Protein AF-A0A943R398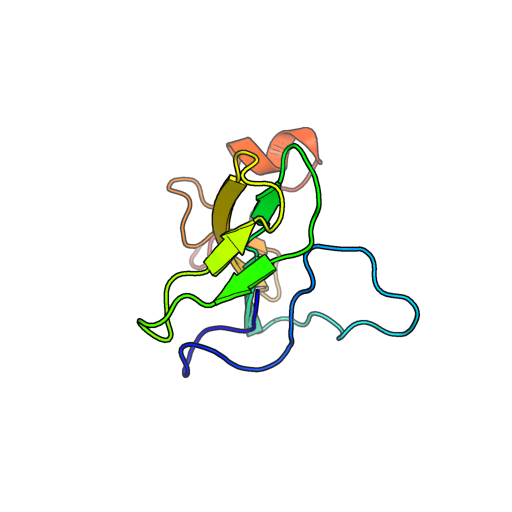-F1 (afdb_monomer)

Solvent-accessible surface area (backbone atoms only — not comparable to full-atom values): 6210 Å² total; per-residue (Å²): 63,23,10,39,74,99,42,84,75,39,79,53,80,39,74,82,60,90,76,87,79,90,72,85,82,88,50,62,81,42,33,31,36,51,47,48,71,50,51,80,56,62,86,52,64,48,70,43,98,80,78,68,55,72,43,45,72,80,71,47,61,70,50,75,53,72,45,41,36,36,30,44,90,88,36,40,27,26,74,75,36,101,69,30,38,36,80,80,29,46,88,74,75,42,75,50,41,71,94,67,132

Mean predicted aligned error: 3.32 Å

Sequence (101 aa):
GHGIGTAMHQAPEVLNYRPRGLSPRIKPGMVLAVEPMLTDGSIETFVLEDDWTVKTSDGSLASHWEHTIARTSRGVWVLTSPDGGAAGLAPYGVKPTPLSA

Nearest PDB structures (foldseek):
  3tav-assembly1_A  TM=9.081E-01  e=1.769E-05  Mycobacteroides abscessus ATCC 19977
  4juq-assembly1_A  TM=9.391E-01  e=3.479E-05  Pseudomonas aeruginosa PAO1
  4fo8-assembly1_B  TM=9.398E-01  e=5.030E-05  Pseudomonas aeruginosa PAO1
  4a6v-assembly1_A  TM=9.286E-01  e=5.688E-05  Escherichia coli BL21(DE3)
  8bqx-assembly1_x  TM=9.325E-01  e=8.746E-05  Saccharomyces cerevisiae

Foldseek 3Di:
DAWPDPDRHDDDDDDLDDDPDDDDDDDAPTKDKDKDKDWPDDPDWDDDPVNPDIADPVRTDIDMDIWIWHRHPVFIFTPPDPLSCQVVCVVVVGHHDDPPD

Radius of gyration: 15.99 Å; Cα contacts (8 Å, |Δi|>4): 171; chains: 1; bounding box: 32×32×44 Å

pLDDT: mean 95.43, std 5.38, range [58.38, 98.56]

Secondary structure (DSSP, 8-state):
-EE-SSSSSEEEE--SS--SSPPPPP-TT-EEEE--EEESS---EEE-TTSS-EEETT---EEE--EEEEE-SS-EEETTSTTTTHHHHGGGT-----S--

Structure (mmCIF, N/CA/C/O backbone):
data_AF-A0A943R398-F1
#
_entry.id   AF-A0A943R398-F1
#
loop_
_atom_site.group_PDB
_atom_site.id
_atom_site.type_symbol
_atom_site.label_atom_id
_atom_site.label_alt_id
_atom_site.label_comp_id
_atom_site.label_asym_id
_atom_site.label_entity_id
_atom_site.label_seq_id
_atom_site.pdbx_PDB_ins_code
_atom_site.Cartn_x
_atom_site.Cartn_y
_atom_site.Cartn_z
_atom_site.occupancy
_atom_site.B_iso_or_equiv
_atom_site.auth_seq_id
_atom_site.auth_comp_id
_atom_site.auth_asym_id
_atom_site.auth_atom_id
_atom_site.pdbx_PDB_model_num
ATOM 1 N N . GLY A 1 1 ? -3.911 -1.949 -5.310 1.00 96.31 1 GLY A N 1
ATOM 2 C CA . GLY A 1 1 ? -4.242 -2.818 -4.179 1.00 96.31 1 GLY A CA 1
ATOM 3 C C . GLY A 1 1 ? -5.639 -3.352 -4.226 1.00 96.31 1 GLY A C 1
ATOM 4 O O . GLY A 1 1 ? -6.321 -3.240 -5.244 1.00 96.31 1 GLY A O 1
ATOM 5 N N . HIS A 1 2 ? -6.046 -3.969 -3.127 1.00 97.88 2 HIS A N 1
ATOM 6 C CA . HIS A 1 2 ? -7.199 -4.857 -3.091 1.00 97.88 2 HIS A CA 1
ATOM 7 C C . HIS A 1 2 ? -7.825 -4.922 -1.694 1.00 97.88 2 HIS A C 1
ATOM 9 O O . HIS A 1 2 ? -7.227 -4.527 -0.694 1.00 97.88 2 HIS A O 1
ATOM 15 N N . GLY A 1 3 ? -9.039 -5.453 -1.598 1.00 98.12 3 GLY A N 1
ATOM 16 C CA . GLY A 1 3 ? -9.548 -5.972 -0.338 1.00 98.12 3 GLY A CA 1
ATOM 17 C C . GLY A 1 3 ? -8.741 -7.198 0.080 1.00 98.12 3 GLY A C 1
ATOM 18 O O . GLY A 1 3 ? -8.336 -8.002 -0.759 1.00 98.12 3 GLY A O 1
ATOM 19 N N . ILE A 1 4 ? -8.523 -7.359 1.379 1.00 98.38 4 ILE A N 1
ATOM 20 C CA . ILE A 1 4 ? -7.764 -8.471 1.963 1.00 98.38 4 ILE A CA 1
ATOM 21 C C . ILE A 1 4 ? -8.452 -8.941 3.244 1.00 98.38 4 ILE A C 1
ATOM 23 O O . ILE A 1 4 ? -9.106 -8.156 3.928 1.00 98.38 4 ILE A O 1
ATOM 27 N N . GLY A 1 5 ? -8.358 -10.231 3.563 1.00 96.19 5 GLY A N 1
ATOM 28 C CA . GLY A 1 5 ? -8.967 -10.789 4.768 1.00 96.19 5 GLY A CA 1
ATOM 29 C C . GLY A 1 5 ? -9.083 -12.303 4.691 1.00 96.19 5 GLY A C 1
ATOM 30 O O . GLY A 1 5 ? -8.101 -13.016 4.855 1.00 96.19 5 GLY A O 1
ATOM 31 N N . THR A 1 6 ? -10.294 -12.797 4.431 1.00 96.12 6 THR A N 1
ATOM 32 C CA . THR A 1 6 ? -10.559 -14.236 4.254 1.00 96.12 6 THR A CA 1
ATOM 33 C C . THR A 1 6 ? -9.992 -14.797 2.951 1.00 96.12 6 THR A C 1
ATOM 35 O O . THR A 1 6 ? -9.841 -16.007 2.825 1.00 96.12 6 THR A O 1
ATOM 38 N N . ALA A 1 7 ? -9.684 -13.929 1.986 1.00 97.81 7 ALA A N 1
ATOM 39 C CA . ALA A 1 7 ? -8.927 -14.247 0.784 1.00 97.81 7 ALA A CA 1
ATOM 40 C C . ALA A 1 7 ? -7.749 -13.274 0.637 1.00 97.81 7 ALA A C 1
ATOM 42 O O . ALA A 1 7 ? -7.820 -12.135 1.111 1.00 97.81 7 ALA A O 1
ATOM 43 N N . MET A 1 8 ? -6.687 -13.730 -0.040 1.00 96.81 8 MET A N 1
ATOM 44 C CA . MET A 1 8 ? -5.494 -12.918 -0.305 1.00 96.81 8 MET A CA 1
ATOM 45 C C . MET A 1 8 ? -5.860 -11.683 -1.132 1.00 96.81 8 MET A C 1
ATOM 47 O O . MET A 1 8 ? -5.604 -10.569 -0.703 1.00 96.81 8 MET A O 1
ATOM 51 N N . HIS A 1 9 ? -6.566 -11.880 -2.247 1.00 98.00 9 HIS A N 1
ATOM 52 C CA . HIS A 1 9 ? -7.108 -10.807 -3.077 1.00 98.00 9 HIS A CA 1
ATOM 53 C C . HIS A 1 9 ? -8.633 -10.929 -3.127 1.00 98.00 9 HIS A C 1
ATOM 55 O O . HIS A 1 9 ? -9.167 -11.974 -3.501 1.00 98.00 9 HIS A O 1
ATOM 61 N N . GLN A 1 10 ? -9.346 -9.870 -2.747 1.00 96.88 10 GLN A N 1
ATOM 62 C CA . GLN A 1 10 ? -10.803 -9.778 -2.841 1.00 96.88 10 GLN A CA 1
ATOM 63 C C . GLN A 1 10 ? -11.238 -8.347 -3.171 1.00 96.88 10 GLN A C 1
ATOM 65 O O . GLN A 1 10 ? -10.463 -7.398 -3.068 1.00 96.88 10 GLN A O 1
ATOM 70 N N . ALA A 1 11 ? -12.500 -8.175 -3.564 1.00 95.00 11 ALA A N 1
ATOM 71 C CA . ALA A 1 11 ? -13.055 -6.848 -3.800 1.00 95.00 11 ALA A CA 1
ATOM 72 C C . ALA A 1 11 ? -13.026 -5.979 -2.517 1.00 95.00 11 ALA A C 1
ATOM 74 O O . ALA A 1 11 ? -13.179 -6.508 -1.410 1.00 95.00 11 ALA A O 1
ATOM 75 N N . PRO A 1 12 ? -12.920 -4.643 -2.645 1.00 94.75 12 PRO A N 1
ATOM 76 C CA . PRO A 1 12 ? -12.784 -3.886 -3.891 1.00 94.75 12 PRO A CA 1
ATOM 77 C C . PRO A 1 12 ? -11.341 -3.805 -4.401 1.00 94.75 12 PRO A C 1
ATOM 79 O O . PRO A 1 12 ? -10.394 -3.915 -3.630 1.00 94.75 12 PRO A O 1
ATOM 82 N N . GLU A 1 13 ? -11.180 -3.499 -5.685 1.00 93.06 13 GLU A N 1
ATOM 83 C CA . GLU A 1 13 ? -9.915 -2.962 -6.186 1.00 93.06 13 GLU A CA 1
ATOM 84 C C . GLU A 1 13 ? -9.659 -1.567 -5.598 1.00 93.06 13 GLU A C 1
ATOM 86 O O . GLU A 1 13 ? -10.563 -0.729 -5.497 1.00 93.06 13 GLU A O 1
ATOM 91 N N . VAL A 1 14 ? -8.408 -1.317 -5.222 1.00 94.50 14 VAL A N 1
ATOM 92 C CA . VAL A 1 14 ? -7.923 -0.041 -4.694 1.00 94.50 14 VAL A CA 1
ATOM 93 C C . VAL A 1 14 ? -6.889 0.502 -5.671 1.00 94.50 14 VAL A C 1
ATOM 95 O O . VAL A 1 14 ? -5.726 0.101 -5.655 1.00 94.50 14 VAL A O 1
ATOM 98 N N . LEU A 1 15 ? -7.328 1.381 -6.568 1.00 92.50 15 LEU A N 1
ATOM 99 C CA . LEU A 1 15 ? -6.478 1.934 -7.620 1.00 92.50 15 LEU A CA 1
ATOM 100 C C . LEU A 1 15 ? -5.486 2.956 -7.046 1.00 92.50 15 LEU A C 1
ATOM 102 O O . LEU A 1 15 ? -5.870 3.848 -6.292 1.00 92.50 15 LEU A O 1
ATOM 106 N N . ASN A 1 16 ? -4.220 2.847 -7.454 1.00 91.88 16 ASN A N 1
ATOM 107 C CA . ASN A 1 16 ? -3.131 3.743 -7.037 1.00 91.88 16 ASN A CA 1
ATOM 108 C C . ASN A 1 16 ? -3.051 5.035 -7.875 1.00 91.88 16 ASN A C 1
ATOM 110 O O . ASN A 1 16 ? -2.182 5.874 -7.666 1.00 91.88 16 ASN A O 1
ATOM 114 N N . TYR A 1 17 ? -3.961 5.199 -8.831 1.00 89.25 17 TYR A N 1
ATOM 115 C CA . TYR A 1 17 ? -4.127 6.387 -9.659 1.00 89.25 17 TYR A CA 1
ATOM 116 C C . TYR A 1 17 ? -5.565 6.876 -9.542 1.00 89.25 17 TYR A C 1
ATOM 118 O O . TYR A 1 17 ? -6.458 6.131 -9.145 1.00 89.25 17 TY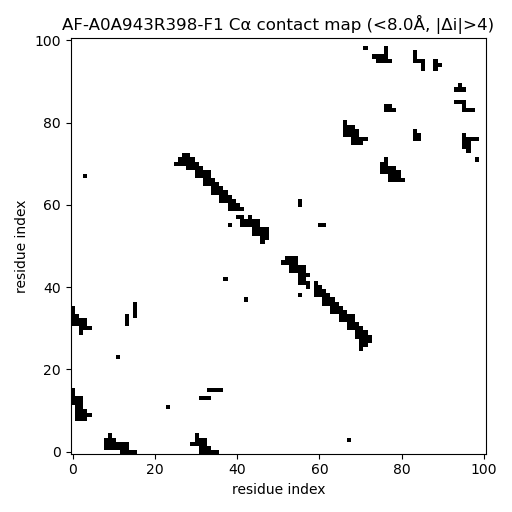R A O 1
ATOM 126 N N . ARG A 1 18 ? -5.812 8.135 -9.908 1.00 87.12 18 ARG A N 1
ATOM 127 C CA . ARG A 1 18 ? -7.157 8.712 -9.847 1.00 87.12 18 ARG A CA 1
ATOM 128 C C . ARG A 1 18 ? -8.060 8.088 -10.922 1.00 87.12 18 ARG A C 1
ATOM 130 O O . ARG A 1 18 ? -7.824 8.338 -12.105 1.00 87.12 18 ARG A O 1
ATOM 137 N N . PRO A 1 19 ? -9.129 7.358 -10.555 1.00 85.19 19 PRO A N 1
ATOM 138 C CA . PRO A 1 19 ? -10.092 6.874 -11.529 1.00 85.19 19 PRO A CA 1
ATOM 139 C C . PRO A 1 19 ? -11.118 7.959 -11.876 1.00 85.19 19 PRO A C 1
ATOM 141 O O . PRO A 1 19 ? -11.446 8.828 -11.062 1.00 85.19 19 PRO A O 1
ATOM 144 N N . ARG A 1 20 ? -11.659 7.895 -13.096 1.00 87.62 20 ARG A N 1
ATOM 145 C CA . ARG A 1 20 ? -12.876 8.629 -13.472 1.00 87.62 20 ARG A CA 1
ATOM 146 C C . ARG A 1 20 ? -14.094 7.774 -13.116 1.00 87.62 20 ARG A C 1
ATOM 148 O O . ARG A 1 20 ? -14.093 6.579 -13.385 1.00 87.62 20 ARG A O 1
ATOM 155 N N . GLY A 1 21 ? -15.139 8.390 -12.566 1.00 83.75 21 GLY A N 1
ATOM 156 C CA . GLY A 1 21 ? -16.384 7.701 -12.208 1.00 83.75 21 GLY A CA 1
ATOM 157 C C . GLY A 1 21 ? -16.478 7.316 -10.731 1.00 83.75 21 GLY A C 1
ATOM 158 O O . GLY A 1 21 ? -15.829 7.917 -9.875 1.00 83.75 21 GLY A O 1
ATOM 159 N N . LEU A 1 22 ? -17.352 6.353 -10.431 1.00 78.56 22 LEU A N 1
ATOM 160 C CA . LEU A 1 22 ? -17.637 5.912 -9.065 1.00 78.56 22 LEU A CA 1
ATOM 161 C C . LEU A 1 22 ? -16.562 4.939 -8.575 1.00 78.56 22 LEU A C 1
ATOM 163 O O . LEU A 1 22 ? -16.329 3.907 -9.197 1.00 78.56 22 LEU A O 1
ATOM 167 N N . SER A 1 23 ? -15.959 5.240 -7.427 1.00 84.50 23 SER A N 1
ATOM 168 C CA . SER A 1 23 ? -15.136 4.289 -6.683 1.00 84.50 23 SER A CA 1
ATOM 169 C C . SER A 1 23 ? -15.979 3.526 -5.651 1.00 84.50 23 SER A C 1
ATOM 171 O O . SER A 1 23 ? -17.006 4.034 -5.177 1.00 84.50 23 SER A O 1
ATOM 173 N N . PRO A 1 24 ? -15.575 2.300 -5.273 1.00 88.81 24 PRO A N 1
ATOM 174 C CA . PRO A 1 24 ? -16.253 1.547 -4.227 1.00 88.81 24 PRO A CA 1
ATOM 175 C C . PRO A 1 24 ? -16.332 2.330 -2.911 1.00 88.81 24 PRO A C 1
ATOM 177 O O . PRO A 1 24 ? -15.364 2.940 -2.457 1.00 88.81 24 PRO A O 1
ATOM 180 N N . ARG A 1 25 ? -17.501 2.295 -2.261 1.00 91.19 25 ARG A N 1
ATOM 181 C CA . ARG A 1 25 ? -17.673 2.912 -0.940 1.00 91.19 25 ARG A CA 1
ATOM 182 C C . ARG A 1 25 ? -16.957 2.083 0.120 1.00 91.19 25 ARG A C 1
ATOM 184 O O . ARG A 1 25 ? -17.357 0.949 0.375 1.00 91.19 25 ARG A O 1
ATOM 191 N N . ILE A 1 26 ? -15.993 2.691 0.804 1.00 93.31 26 ILE A N 1
ATOM 192 C CA . ILE A 1 26 ? -15.325 2.077 1.954 1.00 93.31 26 ILE A CA 1
ATOM 193 C C . ILE A 1 26 ? -16.265 2.078 3.166 1.00 93.31 26 ILE A C 1
ATOM 195 O O .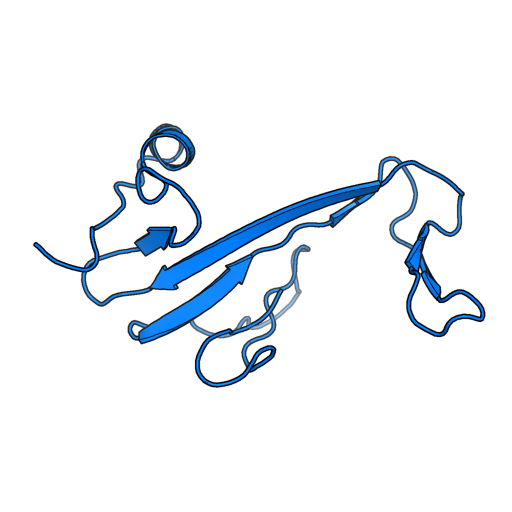 ILE A 1 26 ? -16.837 3.111 3.525 1.00 93.31 26 ILE A O 1
ATOM 199 N N . LYS A 1 27 ? -16.441 0.913 3.797 1.00 95.50 27 LYS A N 1
ATOM 200 C CA . LYS A 1 27 ? -17.356 0.699 4.927 1.00 95.50 27 LYS A CA 1
ATOM 201 C C . LYS A 1 27 ? -16.629 0.064 6.119 1.00 95.50 27 LYS A C 1
ATOM 203 O O . LYS A 1 27 ? -15.644 -0.644 5.917 1.00 95.50 27 LYS A O 1
ATOM 208 N N . PRO A 1 28 ? -17.113 0.284 7.355 1.00 96.94 28 PRO A N 1
ATOM 209 C CA . PRO A 1 28 ? -16.688 -0.496 8.514 1.00 96.94 28 PRO A CA 1
ATOM 210 C C . PRO A 1 28 ? -16.736 -2.008 8.259 1.00 96.94 28 PRO A C 1
ATOM 212 O O . PRO A 1 28 ? -17.689 -2.496 7.656 1.00 96.94 28 PRO A O 1
ATOM 215 N N . GLY A 1 29 ? -15.719 -2.728 8.733 1.00 95.44 29 GLY A N 1
ATOM 216 C CA . GLY A 1 29 ? -15.539 -4.170 8.534 1.00 95.44 29 GLY A CA 1
ATOM 217 C C . GLY A 1 29 ? -14.666 -4.533 7.330 1.00 95.44 29 GLY A C 1
ATOM 218 O O . GLY A 1 29 ? -14.313 -5.696 7.176 1.00 95.44 29 GLY A O 1
ATOM 219 N N . MET A 1 30 ? -14.293 -3.563 6.492 1.00 97.31 30 MET A N 1
ATOM 220 C CA . MET A 1 30 ? -13.369 -3.787 5.379 1.00 97.31 30 MET A CA 1
ATOM 221 C C . MET A 1 30 ? -11.914 -3.674 5.831 1.00 97.31 30 MET A C 1
ATOM 223 O O . MET A 1 30 ? -11.570 -2.810 6.644 1.00 97.31 30 MET A O 1
ATOM 227 N N . VAL A 1 31 ? -11.057 -4.500 5.237 1.00 98.19 31 VAL A N 1
ATOM 228 C CA . VAL A 1 31 ? -9.602 -4.385 5.320 1.00 98.19 31 VAL A CA 1
ATOM 229 C C . VAL A 1 31 ? -9.060 -4.307 3.896 1.00 98.19 31 VAL A C 1
ATOM 231 O O . VAL A 1 31 ? -9.515 -5.041 3.016 1.00 98.19 31 VAL A O 1
ATOM 234 N N . LEU A 1 32 ? -8.154 -3.364 3.659 1.00 98.31 32 LEU A N 1
ATOM 235 C CA . LEU A 1 32 ? -7.649 -3.028 2.331 1.00 98.31 32 LEU A CA 1
ATOM 236 C C . LEU A 1 32 ? -6.121 -3.019 2.336 1.00 98.31 32 LEU A C 1
ATOM 238 O O . LEU A 1 32 ? -5.517 -2.448 3.243 1.00 98.31 32 LEU A O 1
ATOM 242 N N . ALA A 1 33 ? -5.527 -3.593 1.301 1.00 98.44 33 ALA A N 1
ATOM 243 C CA . ALA A 1 33 ? -4.154 -3.354 0.894 1.00 98.44 33 ALA A CA 1
ATOM 244 C C . ALA A 1 33 ? -4.091 -2.054 0.079 1.00 98.44 33 ALA A C 1
ATOM 246 O O . ALA A 1 33 ? -4.723 -1.919 -0.977 1.00 98.44 33 ALA A O 1
ATOM 247 N N . VAL A 1 34 ? -3.359 -1.070 0.602 1.00 97.31 34 VAL A N 1
ATOM 248 C CA . VAL A 1 34 ? -3.006 0.163 -0.110 1.00 97.31 34 VAL A CA 1
ATOM 249 C C . VAL A 1 34 ? -1.521 0.086 -0.422 1.00 97.31 34 VAL A C 1
ATOM 251 O O . VAL A 1 34 ? -0.701 0.068 0.491 1.00 97.31 34 VAL A O 1
ATOM 254 N N . GLU A 1 35 ? -1.196 0.023 -1.709 1.00 97.88 35 GLU A N 1
ATOM 255 C CA . GLU A 1 35 ? 0.086 -0.507 -2.187 1.00 97.88 35 GLU A CA 1
ATOM 256 C C . GLU A 1 35 ? 0.582 0.239 -3.443 1.00 97.88 35 GLU A C 1
ATOM 258 O O . GLU A 1 35 ? 0.596 -0.295 -4.556 1.00 97.88 35 GLU A O 1
ATOM 263 N N . PRO A 1 36 ? 0.872 1.546 -3.339 1.00 96.38 36 PRO A N 1
ATOM 264 C CA . PRO A 1 36 ? 1.321 2.329 -4.480 1.00 96.38 36 PRO A CA 1
ATOM 265 C C . PRO A 1 36 ? 2.665 1.838 -5.020 1.00 96.38 36 PRO A C 1
ATOM 267 O O . PRO A 1 36 ? 3.660 1.763 -4.300 1.00 96.38 36 PRO A O 1
ATOM 270 N N . MET A 1 37 ? 2.695 1.589 -6.327 1.00 96.50 37 MET A N 1
ATOM 271 C CA . MET A 1 37 ? 3.917 1.444 -7.110 1.00 96.50 37 MET A CA 1
ATOM 272 C C . MET A 1 37 ? 4.169 2.754 -7.852 1.00 96.50 37 MET A C 1
ATOM 274 O O . MET A 1 37 ? 3.288 3.234 -8.568 1.00 96.50 37 MET A O 1
ATOM 278 N N . LEU A 1 38 ? 5.346 3.343 -7.659 1.00 96.12 38 LEU A N 1
ATOM 279 C CA . LEU A 1 38 ? 5.770 4.564 -8.335 1.00 96.12 38 LEU A CA 1
ATOM 280 C C . LEU A 1 38 ? 6.931 4.245 -9.268 1.00 96.12 38 LEU A C 1
ATOM 282 O O . LEU A 1 38 ? 7.884 3.580 -8.861 1.00 96.12 38 LEU A O 1
ATOM 286 N N . THR A 1 39 ? 6.858 4.761 -10.488 1.00 96.94 39 THR A N 1
ATOM 287 C CA . THR A 1 39 ? 7.917 4.707 -11.499 1.00 96.94 39 THR A CA 1
ATOM 288 C C . THR A 1 39 ? 8.538 6.093 -11.648 1.00 96.94 39 THR A C 1
ATOM 290 O O . THR A 1 39 ? 7.825 7.095 -11.597 1.00 96.94 39 THR A O 1
ATOM 293 N N . ASP A 1 40 ? 9.858 6.161 -11.820 1.00 97.69 40 ASP A N 1
ATOM 294 C CA . ASP A 1 40 ? 10.556 7.427 -12.104 1.00 97.69 40 ASP A CA 1
ATOM 295 C C . ASP A 1 40 ? 10.285 7.908 -13.544 1.00 97.69 40 ASP A C 1
ATOM 297 O O . ASP A 1 40 ? 10.218 9.106 -13.817 1.00 97.69 40 ASP A O 1
ATOM 301 N N . GLY A 1 41 ? 10.075 6.959 -14.465 1.00 96.69 41 GLY A N 1
ATOM 302 C CA . GLY A 1 41 ? 9.695 7.205 -15.853 1.00 96.69 41 GLY A CA 1
ATOM 303 C C . GLY A 1 41 ? 8.252 6.797 -16.166 1.00 96.69 41 GLY A C 1
ATOM 304 O O . GLY A 1 41 ? 7.305 7.123 -15.448 1.00 96.69 41 GLY A O 1
ATOM 305 N N . SER A 1 42 ? 8.083 6.086 -17.277 1.00 95.94 42 SER A N 1
ATOM 306 C CA . SER A 1 42 ? 6.802 5.592 -17.782 1.00 95.94 42 SER A CA 1
ATOM 307 C C . SER A 1 42 ? 6.120 4.620 -16.813 1.00 95.94 42 SER A C 1
ATOM 309 O O . SER A 1 42 ? 6.772 3.790 -16.183 1.00 95.94 42 SER A O 1
ATOM 311 N N . ILE A 1 43 ? 4.784 4.676 -16.757 1.00 94.56 43 ILE A N 1
ATOM 312 C CA . ILE A 1 43 ? 3.949 3.712 -16.017 1.00 94.56 43 ILE A CA 1
ATOM 313 C C . ILE A 1 43 ? 3.721 2.405 -16.787 1.00 94.56 43 ILE A C 1
ATOM 315 O O . ILE A 1 43 ? 3.163 1.456 -16.237 1.00 94.56 43 ILE A O 1
ATOM 319 N N . GLU A 1 44 ? 4.081 2.376 -18.071 1.00 97.06 44 GLU A N 1
ATOM 320 C CA . GLU A 1 44 ? 3.909 1.203 -18.920 1.00 97.06 44 GLU A CA 1
ATOM 321 C C . GLU A 1 44 ? 4.822 0.071 -18.440 1.00 97.06 44 GLU A C 1
ATOM 323 O O . GLU A 1 44 ? 6.001 0.273 -18.129 1.00 97.06 44 GLU A O 1
ATOM 328 N N . THR A 1 45 ? 4.271 -1.139 -18.372 1.00 97.38 45 THR A N 1
ATOM 329 C CA . THR A 1 45 ? 4.976 -2.321 -17.870 1.00 97.38 45 THR A CA 1
ATOM 330 C C . THR A 1 45 ? 4.771 -3.523 -18.780 1.00 97.38 45 THR A C 1
ATOM 332 O O . THR A 1 45 ? 3.875 -3.549 -19.623 1.00 97.38 45 THR A O 1
ATOM 335 N N . PHE A 1 46 ? 5.619 -4.532 -18.609 1.00 98.12 46 PHE A N 1
ATOM 336 C CA . PHE A 1 46 ? 5.462 -5.838 -19.238 1.00 98.12 46 PHE A CA 1
ATOM 337 C C . PHE A 1 46 ? 5.864 -6.948 -18.264 1.00 98.12 46 PHE A C 1
ATOM 339 O O . PHE A 1 46 ? 6.652 -6.725 -17.340 1.00 98.12 46 PHE A O 1
ATOM 346 N N . VAL A 1 47 ? 5.298 -8.136 -18.476 1.00 98.56 47 VAL A N 1
ATOM 347 C CA . VAL A 1 47 ? 5.607 -9.352 -17.711 1.00 98.56 47 VAL A CA 1
ATOM 348 C C . VAL A 1 47 ? 6.730 -10.103 -18.427 1.00 98.56 47 VAL A C 1
ATOM 350 O O . VAL A 1 47 ? 6.732 -10.180 -19.657 1.00 98.56 47 VAL A O 1
ATOM 353 N N . LEU A 1 48 ? 7.710 -10.602 -17.675 1.00 98.38 48 LEU A N 1
ATOM 354 C CA . LEU A 1 48 ? 8.795 -11.420 -18.217 1.00 98.38 48 LEU A CA 1
ATOM 355 C C . LEU A 1 48 ? 8.331 -12.847 -18.543 1.00 98.38 48 LEU A C 1
ATOM 357 O O . LEU A 1 48 ? 7.232 -13.262 -18.194 1.00 98.38 48 LEU A O 1
ATOM 361 N N . GLU A 1 49 ? 9.211 -13.620 -19.180 1.00 98.38 49 GLU A N 1
ATOM 362 C CA . GLU A 1 49 ? 8.975 -15.024 -19.560 1.00 98.38 49 GLU A CA 1
ATOM 363 C C . GLU A 1 49 ? 8.754 -15.971 -18.366 1.00 98.38 49 GLU A C 1
ATOM 365 O O . GLU A 1 49 ? 8.381 -17.123 -18.563 1.00 98.38 49 GLU A O 1
ATOM 370 N N . ASP A 1 50 ? 8.997 -15.510 -17.134 1.00 98.38 50 ASP A N 1
ATOM 371 C CA . ASP A 1 50 ? 8.693 -16.264 -15.916 1.00 98.38 50 ASP A CA 1
ATOM 372 C C . ASP A 1 50 ? 7.222 -16.151 -15.482 1.00 98.38 50 ASP A C 1
ATOM 374 O O . ASP A 1 50 ? 6.857 -16.750 -14.476 1.00 98.38 50 ASP A O 1
ATOM 378 N N . ASP A 1 51 ? 6.395 -15.397 -16.216 1.00 97.75 51 ASP A N 1
ATOM 379 C CA . ASP A 1 51 ? 4.980 -15.119 -15.938 1.00 97.75 51 ASP A CA 1
ATOM 380 C C . ASP A 1 51 ? 4.704 -14.384 -14.606 1.00 97.75 51 ASP A C 1
ATOM 382 O O . ASP A 1 51 ? 3.547 -14.252 -14.197 1.00 97.75 51 ASP A O 1
ATOM 386 N N . TRP A 1 52 ? 5.736 -13.860 -13.930 1.00 98.19 52 TRP A N 1
ATOM 387 C CA . TRP A 1 52 ? 5.614 -13.227 -12.607 1.00 98.19 52 TRP A CA 1
ATOM 388 C C . TRP A 1 52 ? 6.284 -11.862 -12.512 1.00 98.19 52 TRP A C 1
ATOM 390 O O . TRP A 1 52 ? 5.714 -10.921 -11.956 1.00 98.19 52 TRP A O 1
ATOM 400 N N . THR A 1 53 ? 7.510 -11.737 -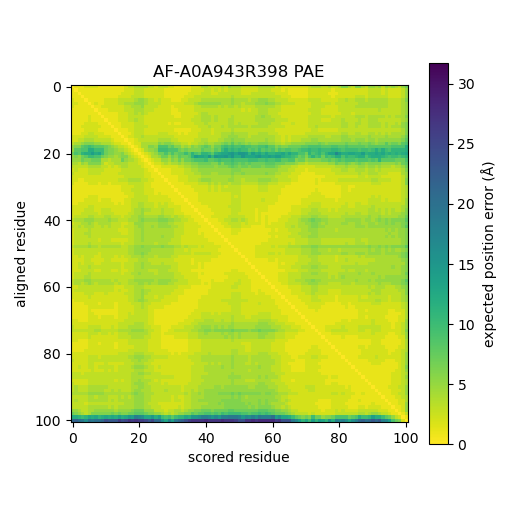13.006 1.00 98.06 53 THR A N 1
ATOM 401 C CA . THR A 1 53 ? 8.298 -10.521 -12.848 1.00 98.06 53 THR A CA 1
ATOM 402 C C . THR A 1 53 ? 7.738 -9.430 -13.753 1.00 98.06 53 THR A C 1
ATOM 404 O O . THR A 1 53 ? 7.709 -9.571 -14.974 1.00 98.06 53 THR A O 1
ATOM 407 N N . VAL A 1 54 ? 7.338 -8.306 -13.157 1.00 97.81 54 VAL A N 1
ATOM 408 C CA . VAL A 1 54 ? 6.871 -7.114 -13.877 1.00 97.81 54 VAL A CA 1
ATOM 409 C C . VAL A 1 54 ? 8.000 -6.085 -13.944 1.00 97.81 54 VAL A C 1
ATOM 411 O O . VAL A 1 54 ? 8.592 -5.749 -12.916 1.00 97.81 54 VAL A O 1
ATOM 414 N N . LYS A 1 55 ? 8.305 -5.566 -15.140 1.00 98.12 55 LYS A N 1
ATOM 415 C CA . LYS A 1 55 ? 9.304 -4.498 -15.345 1.00 98.12 55 LYS A CA 1
ATOM 416 C C . LYS A 1 55 ? 8.691 -3.269 -16.007 1.00 98.12 55 LYS A C 1
ATOM 418 O O . LYS A 1 55 ? 7.767 -3.387 -16.809 1.00 98.12 55 LYS A O 1
ATOM 423 N N . THR A 1 56 ? 9.255 -2.099 -15.712 1.00 98.25 56 THR A N 1
ATOM 424 C CA . THR A 1 56 ? 9.009 -0.858 -16.461 1.00 98.25 56 THR A CA 1
ATOM 425 C C . THR A 1 56 ? 9.467 -1.023 -17.908 1.00 98.25 56 THR A C 1
ATOM 427 O O . THR A 1 56 ? 10.541 -1.570 -18.176 1.00 98.25 56 THR A O 1
ATOM 430 N N . SER A 1 57 ? 8.661 -0.555 -18.863 1.00 98.06 57 SER A N 1
ATOM 431 C CA . SER A 1 57 ? 8.963 -0.699 -20.293 1.00 98.06 57 SER A CA 1
ATOM 432 C C . SER A 1 57 ? 10.172 0.129 -20.739 1.00 98.06 57 SER A C 1
ATOM 434 O O . SER A 1 57 ? 10.797 -0.187 -21.746 1.00 98.06 57 SER A O 1
ATOM 436 N N . ASP A 1 58 ? 10.488 1.202 -20.010 1.00 98.12 58 ASP A N 1
ATOM 437 C CA . ASP A 1 58 ? 11.593 2.123 -20.298 1.00 98.12 58 ASP A CA 1
ATOM 438 C C . ASP A 1 58 ? 12.867 1.835 -19.481 1.00 98.12 58 ASP A C 1
ATOM 440 O O . ASP A 1 58 ? 13.868 2.534 -19.632 1.00 98.12 58 ASP A O 1
ATOM 444 N N . GLY A 1 59 ? 12.846 0.807 -18.623 1.00 97.81 59 GLY A N 1
ATOM 445 C CA . GLY A 1 59 ? 13.970 0.434 -17.764 1.00 97.81 59 GLY A CA 1
ATOM 446 C C . GLY A 1 59 ? 14.222 1.382 -16.587 1.00 97.81 59 GLY A C 1
ATOM 447 O O . GLY A 1 59 ? 15.235 1.224 -15.903 1.00 97.81 59 GLY A O 1
ATOM 448 N N . SER A 1 60 ? 13.331 2.349 -16.339 1.00 98.19 60 SER A N 1
ATOM 449 C CA . SER A 1 60 ? 13.417 3.262 -15.196 1.00 98.19 60 SER A CA 1
ATOM 450 C C . SER A 1 60 ? 13.235 2.538 -13.859 1.00 98.19 60 SER A C 1
ATOM 452 O O . SER A 1 60 ? 12.697 1.428 -13.788 1.00 98.19 60 SER A O 1
ATOM 454 N N . LEU A 1 61 ? 13.692 3.176 -12.778 1.00 98.25 61 LEU A N 1
ATOM 455 C CA . LEU A 1 61 ? 13.509 2.654 -11.428 1.00 98.25 61 LEU A CA 1
ATOM 456 C C . LEU A 1 61 ? 12.031 2.677 -11.032 1.00 98.25 61 LEU A C 1
ATOM 458 O O . LEU A 1 61 ? 11.292 3.610 -11.351 1.00 98.25 61 LEU A O 1
ATOM 462 N N . ALA A 1 62 ? 11.634 1.661 -10.270 1.00 97.75 62 ALA A N 1
ATOM 463 C CA . ALA A 1 62 ? 10.338 1.600 -9.621 1.00 97.75 62 ALA A CA 1
ATOM 464 C C . ALA A 1 62 ? 10.509 1.356 -8.121 1.00 97.75 62 ALA A C 1
ATOM 466 O O . ALA A 1 62 ? 11.464 0.719 -7.674 1.00 97.75 62 ALA A O 1
ATOM 467 N N . SER A 1 63 ? 9.560 1.864 -7.346 1.00 97.62 63 SER A N 1
ATOM 468 C CA . SER A 1 63 ? 9.458 1.633 -5.911 1.00 97.62 63 SER A CA 1
ATOM 469 C C . SER A 1 63 ? 8.052 1.174 -5.572 1.00 97.62 63 SER A C 1
ATOM 471 O O . SER A 1 63 ? 7.079 1.615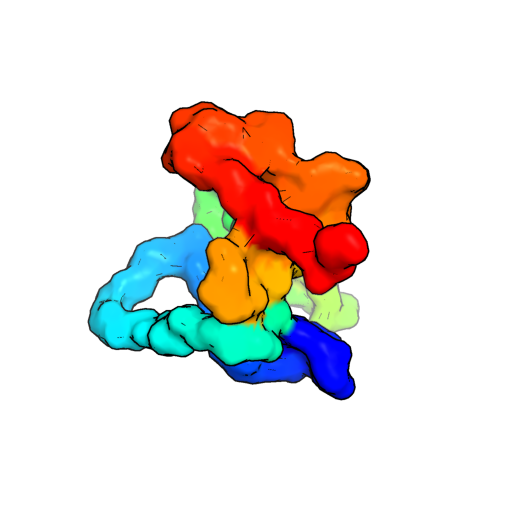 -6.182 1.00 97.62 63 SER A O 1
ATOM 473 N N . HIS A 1 64 ? 7.955 0.277 -4.601 1.00 97.44 64 HIS A N 1
ATOM 474 C CA . HIS A 1 64 ? 6.694 -0.237 -4.101 1.00 97.44 64 HIS A CA 1
ATOM 475 C C . HIS A 1 64 ? 6.697 -0.144 -2.581 1.00 97.44 64 HIS A C 1
ATOM 477 O O . HIS A 1 64 ? 7.697 -0.465 -1.935 1.00 97.44 64 HIS A O 1
ATOM 483 N N . TRP A 1 65 ? 5.581 0.290 -2.012 1.00 97.12 65 TRP A N 1
ATOM 484 C CA . TRP A 1 65 ? 5.359 0.223 -0.580 1.00 97.12 65 TRP A CA 1
ATOM 485 C C . TRP A 1 65 ? 3.900 -0.091 -0.292 1.00 97.12 65 TRP A C 1
ATOM 487 O O . TRP A 1 65 ? 3.026 0.326 -1.044 1.00 97.12 65 TRP A O 1
ATOM 497 N N . GLU A 1 66 ? 3.642 -0.801 0.803 1.00 98.19 66 GLU A N 1
ATOM 498 C CA . GLU A 1 66 ? 2.314 -1.305 1.125 1.00 98.19 66 GLU A CA 1
ATOM 499 C C . GLU A 1 66 ? 1.990 -1.184 2.614 1.00 98.19 66 GLU A C 1
ATOM 501 O O . GLU A 1 66 ? 2.818 -1.429 3.500 1.00 98.19 66 GLU A O 1
ATOM 506 N N . HIS A 1 67 ? 0.718 -0.888 2.877 1.00 98.38 67 HIS A N 1
ATOM 507 C CA . HIS A 1 67 ? 0.102 -1.113 4.170 1.00 98.38 67 HIS A CA 1
ATOM 508 C C . HIS A 1 67 ? -1.260 -1.796 4.071 1.00 98.38 67 HIS A C 1
ATOM 510 O O . HIS A 1 67 ? -2.090 -1.476 3.219 1.00 98.38 67 HIS A O 1
ATOM 516 N N . THR A 1 68 ? -1.525 -2.668 5.044 1.00 98.56 68 THR A N 1
ATOM 517 C CA . THR A 1 68 ? -2.846 -3.248 5.274 1.00 98.56 68 THR A CA 1
ATOM 518 C C . THR A 1 68 ? -3.615 -2.404 6.290 1.00 98.56 68 THR A C 1
ATOM 520 O O . THR A 1 68 ? -3.182 -2.224 7.431 1.00 98.56 68 THR A O 1
ATOM 523 N N . ILE A 1 69 ? -4.779 -1.887 5.901 1.00 98.25 69 ILE A N 1
ATOM 524 C CA . ILE A 1 69 ? -5.545 -0.908 6.679 1.00 98.25 69 ILE A CA 1
ATOM 525 C C . ILE A 1 69 ? -6.935 -1.454 6.991 1.00 98.25 69 ILE A C 1
ATOM 527 O O . ILE A 1 69 ? -7.716 -1.757 6.090 1.00 98.25 69 ILE A O 1
ATOM 531 N N . ALA A 1 70 ? -7.276 -1.520 8.276 1.00 98.06 70 ALA A N 1
ATOM 532 C CA . ALA A 1 70 ? -8.609 -1.875 8.738 1.00 98.06 70 ALA A CA 1
ATOM 533 C C . ALA A 1 70 ? -9.487 -0.628 8.883 1.00 98.06 70 ALA A C 1
ATOM 535 O O . ALA A 1 70 ? -9.162 0.295 9.636 1.00 98.06 70 ALA A O 1
ATOM 536 N N . ARG A 1 71 ? -10.651 -0.620 8.226 1.00 97.38 71 ARG A N 1
ATOM 537 C CA . ARG A 1 71 ? -11.721 0.341 8.502 1.00 97.38 71 ARG A CA 1
ATOM 538 C C . ARG A 1 71 ? -12.670 -0.260 9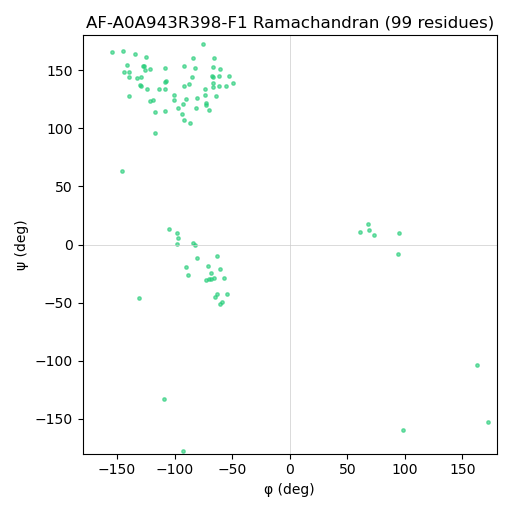.532 1.00 97.38 71 ARG A C 1
ATOM 540 O O . ARG A 1 71 ? -13.471 -1.135 9.221 1.00 97.38 71 ARG A O 1
ATOM 547 N N . THR A 1 72 ? -12.628 0.239 10.762 1.00 96.19 72 THR A N 1
ATOM 548 C CA . THR A 1 72 ? -13.564 -0.158 11.830 1.00 96.19 72 THR A CA 1
ATOM 549 C C . THR A 1 72 ? -14.771 0.780 11.868 1.00 96.19 72 THR A C 1
ATOM 551 O O . THR A 1 72 ? -14.873 1.692 11.055 1.00 96.19 72 THR A O 1
ATOM 554 N N . SER A 1 73 ? -15.708 0.599 12.800 1.00 95.94 73 SER A N 1
ATOM 555 C CA . SER A 1 73 ? -16.763 1.597 13.044 1.00 95.94 73 SER A CA 1
ATOM 556 C C . SER A 1 73 ? -16.211 2.886 13.663 1.00 95.94 73 SER A C 1
ATOM 558 O O . SER A 1 73 ? -16.728 3.966 13.389 1.00 95.94 73 SER A O 1
ATOM 560 N N . ARG A 1 74 ? -15.125 2.790 14.441 1.00 94.81 74 ARG A N 1
ATOM 561 C CA . ARG A 1 74 ? -14.543 3.901 15.211 1.00 94.81 74 ARG A CA 1
ATOM 562 C C . ARG A 1 74 ? -13.522 4.728 14.430 1.00 94.81 74 ARG A C 1
ATOM 564 O O . ARG A 1 74 ? -13.358 5.906 14.708 1.00 94.81 74 ARG A O 1
ATOM 571 N N . GLY A 1 75 ? -12.861 4.140 13.436 1.00 95.31 75 GLY A N 1
ATOM 572 C CA . GLY A 1 75 ? -11.819 4.833 12.681 1.00 95.31 75 GLY A CA 1
ATOM 573 C C . GLY A 1 75 ? -11.074 3.910 11.730 1.00 95.31 75 GLY A C 1
ATOM 574 O O . GLY A 1 75 ? -11.629 2.909 11.265 1.00 95.31 75 GLY A O 1
ATOM 575 N N . VAL A 1 76 ? -9.826 4.265 11.449 1.00 97.25 76 VAL A N 1
ATOM 576 C CA . VAL A 1 76 ? -8.868 3.426 10.725 1.00 97.25 76 VAL A CA 1
ATOM 577 C C . VAL A 1 76 ? -7.792 2.917 11.676 1.00 97.25 76 VAL A C 1
ATOM 579 O O . VAL A 1 76 ? -7.481 3.576 12.669 1.00 97.25 76 VAL A O 1
ATOM 582 N N . TRP A 1 77 ? -7.224 1.760 11.362 1.00 98.00 77 TRP A N 1
ATOM 583 C CA . TRP A 1 77 ? -6.040 1.219 12.021 1.00 98.00 77 TRP A CA 1
ATOM 584 C C . TRP A 1 77 ? -5.131 0.581 10.974 1.00 98.00 77 TRP A C 1
ATOM 586 O O . TRP A 1 77 ? -5.598 -0.241 10.185 1.00 98.00 77 TRP A O 1
ATOM 596 N N . VAL A 1 78 ? -3.854 0.960 10.947 1.00 98.31 78 VAL A N 1
ATOM 597 C CA . VAL A 1 78 ? -2.868 0.379 10.027 1.00 98.31 78 VAL A CA 1
ATOM 598 C C . VAL A 1 78 ? -2.283 -0.875 10.673 1.00 98.31 78 VAL A C 1
ATOM 600 O O . VAL A 1 78 ? -1.485 -0.784 11.599 1.00 98.31 78 VAL A O 1
ATOM 603 N N . LEU A 1 79 ? -2.701 -2.051 10.205 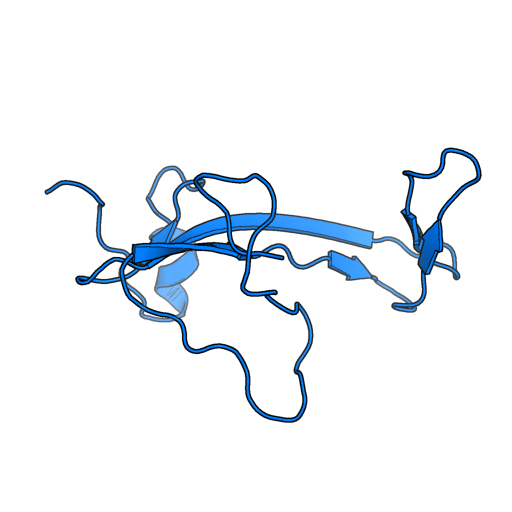1.00 97.88 79 LEU A N 1
ATOM 604 C CA . LEU A 1 79 ? -2.363 -3.350 10.803 1.00 97.88 79 LEU A CA 1
ATOM 605 C C . LEU A 1 79 ? -0.871 -3.676 10.712 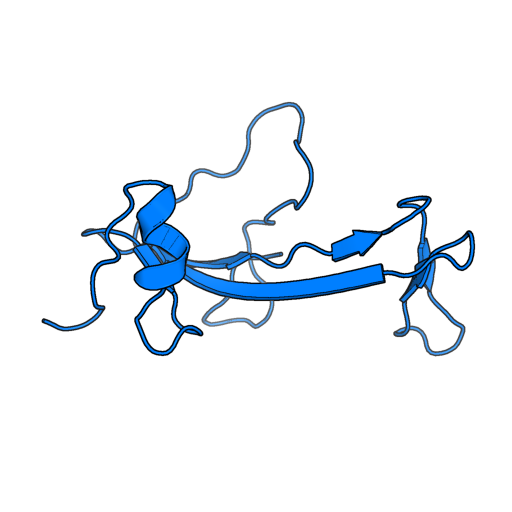1.00 97.88 79 LEU A C 1
ATOM 607 O O . LEU A 1 79 ? -0.338 -4.380 11.561 1.00 97.88 79 LEU A O 1
ATOM 611 N N . THR A 1 80 ? -0.213 -3.157 9.682 1.00 97.88 80 THR A N 1
ATOM 612 C CA . THR A 1 80 ? 1.197 -3.402 9.360 1.00 97.88 80 THR A CA 1
ATOM 613 C C . THR A 1 80 ? 2.129 -2.290 9.849 1.00 97.88 80 THR A C 1
ATOM 615 O O . THR A 1 80 ? 3.298 -2.277 9.476 1.00 97.88 80 THR A O 1
ATOM 618 N N . SER A 1 81 ? 1.637 -1.351 10.670 1.00 97.69 81 SER A N 1
ATOM 619 C CA . SER A 1 81 ? 2.469 -0.345 11.346 1.00 97.69 81 SER A CA 1
ATOM 620 C C . SER A 1 81 ? 2.555 -0.643 12.848 1.00 97.69 81 SER A C 1
ATOM 622 O O . SER A 1 81 ? 1.507 -0.856 13.465 1.00 97.69 81 SER A O 1
ATOM 624 N N . PRO A 1 82 ? 3.749 -0.596 13.478 1.00 96.00 82 PRO A N 1
ATOM 625 C CA . PRO A 1 82 ? 3.906 -0.849 14.916 1.00 96.00 82 PRO A CA 1
ATOM 626 C C . PRO A 1 82 ? 3.064 0.060 15.826 1.00 96.00 82 PRO A C 1
ATOM 628 O O . PRO A 1 82 ? 2.674 -0.346 16.916 1.00 96.00 82 PRO A O 1
ATOM 631 N N . ASP A 1 83 ? 2.769 1.284 15.384 1.00 96.88 83 ASP A N 1
ATOM 632 C CA . ASP A 1 83 ? 1.993 2.292 16.117 1.00 96.88 83 ASP A CA 1
ATOM 633 C C . ASP A 1 83 ? 0.552 2.456 15.590 1.00 96.88 83 ASP A C 1
ATOM 635 O O . ASP A 1 83 ? -0.119 3.452 15.874 1.00 96.88 83 ASP A O 1
ATOM 6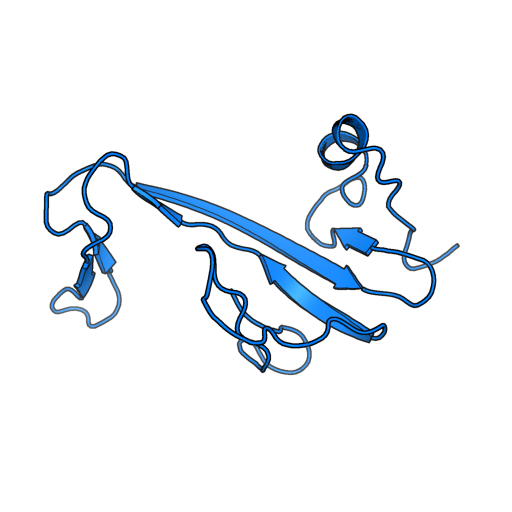39 N N . GLY A 1 84 ? 0.089 1.523 14.750 1.00 97.56 84 GLY A N 1
ATOM 640 C CA . GLY A 1 84 ? -1.214 1.610 14.089 1.00 97.56 84 GLY A CA 1
ATOM 641 C C . GLY A 1 84 ? -1.334 2.715 13.039 1.00 97.56 84 GLY A C 1
ATOM 642 O O . GLY A 1 84 ? -2.446 3.016 12.596 1.00 97.56 84 GLY A O 1
ATOM 643 N N . GLY A 1 85 ? -0.210 3.320 12.644 1.00 97.88 85 GLY A N 1
ATOM 644 C CA . GLY A 1 85 ? -0.103 4.400 11.669 1.00 97.88 85 GLY A CA 1
ATOM 645 C C . GLY A 1 85 ? -0.078 5.794 12.294 1.00 97.88 85 GLY A C 1
ATOM 646 O O . GLY A 1 85 ? -0.209 6.772 11.566 1.00 97.88 85 GLY A O 1
ATOM 647 N N . ALA A 1 86 ? 0.045 5.916 13.619 1.00 97.81 86 ALA A N 1
ATOM 648 C CA . ALA A 1 86 ? -0.116 7.187 14.324 1.00 97.81 86 ALA A CA 1
ATOM 649 C C . ALA A 1 86 ? 0.864 8.267 13.844 1.00 97.81 86 ALA A C 1
ATOM 651 O O . ALA A 1 86 ? 0.430 9.368 13.507 1.00 97.81 86 ALA A O 1
ATOM 652 N N . ALA A 1 87 ? 2.156 7.954 13.755 1.00 97.81 87 ALA A N 1
ATOM 653 C CA . ALA A 1 87 ? 3.181 8.887 13.302 1.00 97.81 87 ALA A CA 1
ATOM 654 C C . ALA A 1 87 ? 2.981 9.291 11.833 1.00 97.81 87 ALA A C 1
ATOM 656 O O . ALA A 1 87 ? 3.037 10.475 11.508 1.00 97.81 87 ALA A O 1
ATOM 657 N N . GLY A 1 88 ? 2.697 8.323 10.954 1.00 96.25 88 GLY A N 1
ATOM 658 C CA . GLY A 1 88 ? 2.505 8.572 9.520 1.00 96.25 88 GLY A CA 1
ATOM 659 C C . GLY A 1 88 ? 1.215 9.331 9.188 1.00 96.25 88 GLY A C 1
ATOM 660 O O . GLY A 1 88 ? 1.171 10.082 8.218 1.00 96.25 88 GLY A O 1
ATOM 661 N N . LEU A 1 89 ? 0.167 9.167 10.000 1.00 97.19 89 LEU A N 1
ATOM 662 C CA . LEU A 1 89 ? -1.137 9.803 9.798 1.00 97.19 89 LEU A CA 1
ATOM 663 C C . LEU A 1 89 ? -1.269 11.173 10.483 1.00 97.19 89 LEU A C 1
ATOM 665 O O . LEU A 1 89 ? -2.121 11.973 10.084 1.00 97.19 89 LEU A O 1
ATOM 669 N N . ALA A 1 90 ? -0.423 11.476 11.473 1.00 97.75 90 ALA A N 1
ATOM 670 C CA . ALA A 1 90 ? -0.460 12.733 12.220 1.00 97.75 90 ALA A CA 1
ATOM 671 C C . ALA A 1 90 ? -0.388 14.003 11.342 1.00 97.75 90 ALA A C 1
ATOM 673 O O . ALA A 1 90 ? -1.190 14.909 11.586 1.00 97.75 90 ALA A O 1
ATOM 674 N N . PRO A 1 91 ? 0.461 14.092 10.292 1.00 98.25 91 PRO A N 1
ATOM 675 C CA . PRO A 1 91 ? 0.502 15.264 9.408 1.00 98.25 91 PRO A CA 1
ATOM 676 C C . PRO A 1 91 ? -0.817 15.541 8.673 1.00 98.25 91 PRO A C 1
ATOM 678 O O . PRO A 1 91 ? -1.064 16.667 8.251 1.00 98.25 91 PRO A O 1
ATOM 681 N N . TYR A 1 92 ? -1.678 14.529 8.540 1.00 96.44 92 TYR A N 1
ATOM 682 C CA . TYR A 1 92 ? -2.986 14.629 7.891 1.00 96.44 92 TYR A CA 1
ATOM 683 C C . TYR A 1 92 ? -4.134 14.843 8.890 1.00 96.44 92 TYR A C 1
ATOM 685 O O . TYR A 1 92 ? -5.301 14.804 8.505 1.00 96.44 92 TYR A O 1
ATOM 693 N N . GLY A 1 93 ? -3.830 15.029 10.181 1.00 96.94 93 GLY A N 1
ATOM 694 C CA . GLY A 1 93 ? -4.834 15.198 11.234 1.00 96.94 93 GLY A CA 1
ATOM 695 C C . GLY A 1 93 ? -5.658 13.937 11.516 1.00 96.94 93 GLY A C 1
ATOM 696 O O . GLY A 1 93 ? -6.727 14.021 12.122 1.00 96.94 93 GLY A O 1
ATOM 697 N N . VAL A 1 94 ? -5.188 12.764 11.081 1.00 95.81 94 VAL A N 1
ATOM 698 C CA . VAL A 1 94 ? -5.895 11.494 11.267 1.00 95.81 94 VAL A CA 1
ATOM 699 C C . VAL A 1 94 ? -5.332 10.777 12.489 1.00 95.81 94 VAL A C 1
ATOM 701 O O . VAL A 1 94 ? -4.172 10.375 12.518 1.00 95.81 94 VAL A O 1
ATOM 704 N N . LYS A 1 95 ? -6.178 10.575 13.502 1.00 97.12 95 LYS A N 1
ATOM 705 C CA . LYS A 1 95 ? -5.844 9.766 14.677 1.00 97.12 95 LYS A CA 1
ATOM 706 C C . LYS A 1 95 ? -6.318 8.322 14.460 1.00 97.12 95 LYS A C 1
ATOM 708 O O . LYS A 1 95 ? -7.534 8.101 14.425 1.00 97.12 95 LYS A O 1
ATOM 713 N N . PRO A 1 96 ? -5.416 7.333 14.323 1.00 97.31 96 PRO A N 1
ATOM 714 C CA . PRO A 1 96 ? -5.831 5.944 14.197 1.00 97.31 96 PRO A CA 1
ATOM 715 C C . PRO A 1 96 ? -6.472 5.451 15.496 1.00 97.31 96 PRO A C 1
ATOM 717 O O . PRO A 1 96 ? -6.202 5.951 16.590 1.00 97.31 96 PRO A O 1
ATOM 720 N N . THR A 1 97 ? -7.366 4.477 15.367 1.00 97.31 97 THR A N 1
ATOM 721 C CA . THR A 1 97 ? -8.126 3.922 16.489 1.00 97.31 97 THR A CA 1
ATOM 722 C C . THR A 1 97 ? -7.786 2.442 16.682 1.00 97.31 97 THR A C 1
ATOM 724 O O . THR A 1 97 ? -8.144 1.651 15.809 1.00 97.31 97 THR A O 1
ATOM 727 N N . PRO A 1 98 ? -7.144 2.055 17.804 1.00 94.31 98 PRO A N 1
ATOM 728 C CA . PRO A 1 98 ? -6.761 0.669 18.086 1.00 94.31 98 PRO A CA 1
ATOM 729 C C . PRO A 1 98 ? -7.918 -0.326 17.976 1.00 94.31 98 PRO A C 1
ATOM 731 O O . PRO A 1 98 ? -9.058 -0.002 18.329 1.00 94.31 98 PRO A O 1
ATOM 734 N N . LEU A 1 99 ? -7.630 -1.550 17.515 1.00 89.19 99 LEU A N 1
ATOM 735 C CA . LEU A 1 99 ? -8.636 -2.606 17.323 1.00 89.19 99 LEU A CA 1
ATOM 736 C C . LEU A 1 99 ? -9.299 -3.042 18.635 1.00 89.19 99 LEU A C 1
ATOM 738 O O . LEU A 1 99 ? -10.522 -3.161 18.679 1.00 89.19 99 LEU A O 1
ATOM 742 N N . SER A 1 100 ? -8.512 -3.206 19.694 1.00 80.19 100 SER A N 1
ATOM 743 C CA . SER A 1 100 ? -8.962 -3.410 21.073 1.00 80.19 100 SER A CA 1
ATOM 744 C C . SER A 1 100 ? -8.683 -2.148 21.888 1.00 80.19 100 SER A C 1
ATOM 746 O O . SER A 1 100 ? -7.654 -1.503 21.682 1.00 80.19 100 SER A O 1
ATOM 748 N N . ALA A 1 101 ? -9.620 -1.774 22.758 1.00 58.38 101 ALA A N 1
ATOM 749 C CA . ALA A 1 101 ? -9.368 -0.810 23.827 1.00 58.38 101 ALA A CA 1
ATOM 750 C C . ALA A 1 101 ? -8.745 -1.535 25.023 1.00 58.38 101 ALA A C 1
ATOM 752 O O . ALA A 1 101 ? -9.115 -2.716 25.219 1.00 58.38 101 ALA A O 1
#